Protein AF-A0A7V3DHG7-F1 (afdb_monomer_lite)

Sequence (118 aa):
MKSAIMGFPREWDGRKAILELKAADYNWRQMEWFGFYFEYLCVTRLHGLLQIPGDRFSFVRPNGRKTFVTFDMKGTINWDIKSKAIKTDDHRSILNDQEATDRSVREYGAHGLVIALS

Foldseek 3Di:
DVVLCVPDDLDDDLVVLLVVCVVVVFPSPDPVSVFSSVLVSCCVRCVVPWPAWADKDWDQDPVRDIDIDIAGTGDLAGEHEEEDEDDPPDPDDDDDDPVVQVVRCVVRVHYYYHYHYD

Radius of gyration: 15.75 Å; chains: 1; bounding box: 36×37×40 Å

Structure (mmCIF, N/CA/C/O backbone):
data_AF-A0A7V3DHG7-F1
#
_entry.id   AF-A0A7V3DHG7-F1
#
loop_
_atom_site.group_PDB
_atom_site.id
_atom_site.type_symbol
_atom_site.label_atom_id
_atom_site.label_alt_id
_atom_site.label_comp_id
_atom_site.label_asym_id
_atom_site.label_entity_id
_atom_site.label_seq_id
_atom_site.pdbx_PDB_ins_code
_atom_site.Cartn_x
_atom_site.Cartn_y
_atom_site.Cartn_z
_atom_site.occupancy
_atom_site.B_iso_or_equiv
_atom_site.auth_seq_id
_atom_site.auth_comp_id
_atom_site.auth_asym_id
_atom_site.auth_atom_id
_atom_site.pdbx_PDB_model_num
ATOM 1 N N . MET A 1 1 ? -5.638 -12.047 -2.787 1.00 71.38 1 MET A N 1
ATOM 2 C CA . MET A 1 1 ? -4.505 -11.136 -2.499 1.00 71.38 1 MET A CA 1
ATOM 3 C C . MET A 1 1 ? -3.140 -11.809 -2.654 1.00 71.38 1 MET A C 1
ATOM 5 O O . MET A 1 1 ? -2.392 -11.383 -3.519 1.00 71.38 1 MET A O 1
ATOM 9 N N . LYS A 1 2 ? -2.822 -12.890 -1.916 1.00 71.81 2 LYS A N 1
ATOM 10 C CA . LYS A 1 2 ? -1.514 -13.581 -2.010 1.00 71.81 2 LYS A CA 1
ATOM 11 C C . LYS A 1 2 ? -1.099 -13.951 -3.446 1.00 71.81 2 LYS A C 1
ATOM 13 O O . LYS A 1 2 ? 0.012 -13.635 -3.848 1.00 71.81 2 LYS A O 1
ATOM 18 N N . SER A 1 3 ? -1.993 -14.552 -4.234 1.00 76.12 3 SER A N 1
ATOM 19 C CA . SER A 1 3 ? -1.728 -14.909 -5.640 1.00 76.12 3 SER A CA 1
ATOM 20 C C . SER A 1 3 ? -1.428 -13.708 -6.539 1.00 76.12 3 SER A C 1
ATOM 22 O O . SER A 1 3 ? -0.517 -13.780 -7.355 1.00 76.12 3 SER A O 1
ATOM 24 N N . ALA A 1 4 ? -2.138 -12.593 -6.353 1.00 77.44 4 ALA A N 1
ATOM 25 C CA . ALA A 1 4 ? -1.940 -11.372 -7.132 1.00 77.44 4 ALA A CA 1
ATOM 26 C C . ALA A 1 4 ? -0.582 -10.707 -6.847 1.00 77.44 4 ALA A C 1
ATOM 28 O O . ALA A 1 4 ? 0.054 -10.181 -7.757 1.00 77.44 4 ALA A O 1
ATOM 29 N N . ILE A 1 5 ? -0.108 -10.789 -5.598 1.00 79.06 5 ILE A N 1
ATOM 30 C CA . ILE A 1 5 ? 1.187 -10.230 -5.185 1.00 79.06 5 ILE A CA 1
ATOM 31 C C . ILE A 1 5 ? 2.354 -11.116 -5.647 1.00 79.06 5 ILE A C 1
ATOM 33 O O . ILE A 1 5 ? 3.412 -10.597 -5.983 1.00 79.06 5 ILE A O 1
ATOM 37 N N . MET A 1 6 ? 2.179 -12.441 -5.747 1.00 81.31 6 MET A N 1
ATOM 38 C CA . MET A 1 6 ? 3.249 -13.347 -6.205 1.00 81.31 6 MET A CA 1
ATOM 39 C C . MET A 1 6 ? 3.769 -13.031 -7.615 1.00 81.31 6 MET A C 1
ATOM 41 O O . MET A 1 6 ? 4.906 -13.375 -7.924 1.00 81.31 6 MET A O 1
ATOM 45 N N . GLY A 1 7 ? 2.963 -12.377 -8.456 1.00 82.31 7 GLY A N 1
ATOM 46 C CA . GLY A 1 7 ? 3.390 -11.951 -9.787 1.00 82.31 7 GLY A CA 1
ATOM 47 C C . GLY A 1 7 ? 4.243 -10.680 -9.802 1.00 82.31 7 GLY A C 1
ATOM 48 O O . GLY A 1 7 ? 4.675 -10.273 -10.881 1.00 82.31 7 GLY A O 1
ATOM 49 N N . PHE A 1 8 ? 4.429 -9.993 -8.668 1.00 85.94 8 PHE A N 1
ATOM 50 C CA . PHE A 1 8 ? 5.176 -8.733 -8.614 1.00 85.94 8 PHE A CA 1
ATOM 51 C C . PHE A 1 8 ? 6.652 -8.972 -8.962 1.00 85.94 8 PHE A C 1
ATOM 53 O O . PHE A 1 8 ? 7.215 -9.995 -8.559 1.00 85.94 8 PHE A O 1
ATOM 60 N N . PRO A 1 9 ? 7.291 -8.050 -9.707 1.00 86.06 9 PRO A N 1
ATOM 61 C CA . PRO A 1 9 ? 8.726 -8.129 -9.932 1.00 86.06 9 PRO A CA 1
ATOM 62 C C . PRO A 1 9 ? 9.444 -8.078 -8.578 1.00 86.06 9 PRO A C 1
ATOM 64 O O . PRO A 1 9 ? 9.126 -7.237 -7.739 1.00 86.06 9 PRO A O 1
ATOM 67 N N . ARG A 1 10 ? 10.383 -9.004 -8.358 1.00 86.31 10 ARG A N 1
ATOM 68 C CA . ARG A 1 10 ? 11.188 -9.075 -7.123 1.00 86.31 10 ARG A CA 1
ATOM 69 C C . ARG A 1 10 ? 12.408 -8.159 -7.155 1.00 86.31 10 ARG A C 1
ATOM 71 O O . ARG A 1 10 ? 12.931 -7.811 -6.109 1.00 86.31 10 ARG A O 1
ATOM 78 N N . GLU A 1 11 ? 12.832 -7.784 -8.354 1.00 88.31 11 GLU A N 1
ATOM 79 C CA . GLU A 1 11 ? 13.932 -6.863 -8.606 1.00 88.31 11 GLU A CA 1
ATOM 80 C C . GLU A 1 11 ? 13.394 -5.693 -9.421 1.00 88.31 11 GLU A C 1
ATOM 82 O O . GLU A 1 11 ? 12.705 -5.896 -10.427 1.00 88.31 11 GLU A O 1
ATOM 87 N N . TRP A 1 12 ? 13.678 -4.471 -8.976 1.00 91.06 12 TRP A N 1
ATOM 88 C CA . TRP A 1 12 ? 13.238 -3.251 -9.646 1.00 91.06 12 TRP A CA 1
ATOM 89 C C . TRP A 1 12 ? 14.443 -2.527 -10.223 1.00 91.06 12 TRP A C 1
ATOM 91 O O . TRP A 1 12 ? 15.258 -1.959 -9.499 1.00 91.06 12 TRP A O 1
ATOM 101 N N . ASP A 1 13 ? 14.541 -2.526 -11.548 1.00 93.44 13 ASP A N 1
ATOM 102 C CA . ASP A 1 13 ? 15.476 -1.653 -12.246 1.00 93.44 13 ASP A CA 1
ATOM 103 C C . ASP A 1 13 ? 14.960 -0.211 -12.162 1.00 93.44 13 ASP A C 1
ATOM 105 O O . ASP A 1 13 ? 13.874 0.098 -12.659 1.00 93.44 13 ASP A O 1
ATOM 109 N N . GLY A 1 14 ? 15.737 0.674 -11.535 1.00 92.06 14 GLY A N 1
ATOM 110 C CA . GLY A 1 14 ? 15.302 2.049 -11.283 1.00 92.06 14 GLY A CA 1
ATOM 111 C C . GLY A 1 14 ? 14.996 2.839 -12.555 1.00 92.06 14 GLY A C 1
ATOM 112 O O . GLY A 1 14 ? 14.042 3.614 -12.583 1.00 92.06 14 GLY A O 1
ATOM 113 N N . ARG A 1 15 ? 15.736 2.612 -13.649 1.00 94.88 15 ARG A N 1
ATOM 114 C CA . ARG A 1 15 ? 15.472 3.296 -14.921 1.00 94.88 15 ARG A CA 1
ATOM 115 C C . ARG A 1 15 ? 14.148 2.827 -15.516 1.00 94.88 15 ARG A C 1
ATOM 117 O O . ARG A 1 15 ? 13.361 3.667 -15.946 1.00 94.88 15 ARG A O 1
ATOM 124 N N . LYS A 1 16 ? 13.900 1.515 -15.553 1.00 95.75 16 LYS A N 1
ATOM 125 C CA . LYS A 1 16 ? 12.634 0.956 -16.054 1.00 95.75 16 LYS A CA 1
ATOM 126 C C . LYS A 1 16 ? 11.456 1.417 -15.202 1.00 95.75 16 LYS A C 1
ATOM 128 O O . LYS A 1 16 ? 10.495 1.931 -15.761 1.00 95.75 16 LYS A O 1
ATOM 133 N N . ALA A 1 17 ? 11.581 1.342 -13.877 1.00 95.19 17 ALA A N 1
ATOM 134 C CA . ALA A 1 17 ? 10.553 1.791 -12.943 1.00 95.19 17 ALA A CA 1
ATOM 135 C C . ALA A 1 17 ? 10.190 3.269 -13.157 1.00 95.19 17 ALA A C 1
ATOM 137 O O . ALA A 1 17 ? 9.019 3.600 -13.319 1.00 95.19 17 ALA A O 1
ATOM 138 N N . ILE A 1 18 ? 11.183 4.161 -13.250 1.00 96.06 18 ILE A N 1
ATOM 139 C CA . ILE A 1 18 ? 10.943 5.592 -13.498 1.00 96.06 18 ILE A CA 1
ATOM 140 C C . ILE A 1 18 ? 10.299 5.825 -14.870 1.00 96.06 18 ILE A C 1
ATOM 142 O O . ILE A 1 18 ? 9.429 6.686 -14.996 1.00 96.06 18 ILE A O 1
ATOM 146 N N . LEU A 1 19 ? 10.697 5.081 -15.907 1.00 96.88 19 LEU A N 1
ATOM 147 C CA . LEU A 1 19 ? 10.088 5.198 -17.236 1.00 96.88 19 LEU A CA 1
ATOM 148 C C . LEU A 1 19 ? 8.627 4.728 -17.246 1.00 96.88 19 LEU A C 1
ATOM 150 O O . LEU A 1 19 ? 7.798 5.392 -17.865 1.00 96.88 19 LEU A O 1
ATOM 154 N N . GLU A 1 20 ? 8.306 3.642 -16.543 1.00 96.19 20 GLU A N 1
ATOM 155 C CA . GLU A 1 20 ? 6.931 3.163 -16.359 1.00 96.19 20 GLU A CA 1
ATOM 156 C C . GLU A 1 20 ? 6.085 4.185 -15.591 1.00 96.19 20 GLU A C 1
ATOM 158 O O . GLU A 1 20 ? 5.021 4.578 -16.065 1.00 96.19 20 GLU A O 1
ATOM 163 N N . LEU A 1 21 ? 6.595 4.691 -14.463 1.00 96.81 21 LEU A N 1
ATOM 164 C CA . LEU A 1 21 ? 5.941 5.747 -13.688 1.00 96.81 21 LEU A CA 1
ATOM 165 C C . LEU A 1 21 ? 5.716 7.010 -14.520 1.00 96.81 21 LEU A C 1
ATOM 167 O O . LEU A 1 21 ? 4.663 7.634 -14.436 1.00 96.81 21 LEU A O 1
ATOM 171 N N . LYS A 1 22 ? 6.693 7.393 -15.346 1.00 97.19 22 LYS A N 1
ATOM 172 C CA . LYS A 1 22 ? 6.581 8.555 -16.229 1.00 97.19 22 LYS A CA 1
ATOM 173 C C . LYS A 1 22 ? 5.530 8.345 -17.313 1.00 97.19 22 LYS A C 1
ATOM 175 O O . LYS A 1 22 ? 4.787 9.275 -17.605 1.00 97.19 22 LYS A O 1
ATOM 180 N N . ALA A 1 23 ? 5.464 7.152 -17.902 1.00 97.31 23 ALA A N 1
ATOM 181 C CA . ALA A 1 23 ? 4.443 6.814 -18.889 1.00 97.31 23 ALA A CA 1
ATOM 182 C C . ALA A 1 23 ? 3.029 6.828 -18.281 1.00 97.31 23 ALA A C 1
ATOM 184 O O . ALA A 1 23 ? 2.080 7.192 -18.969 1.00 97.31 23 ALA A O 1
ATOM 185 N N . ALA A 1 24 ? 2.907 6.485 -16.996 1.00 95.94 24 ALA A N 1
ATOM 186 C CA . ALA A 1 24 ? 1.663 6.539 -16.231 1.00 95.94 24 ALA A CA 1
ATOM 187 C C . ALA A 1 24 ? 1.376 7.907 -15.573 1.00 95.94 24 ALA A C 1
ATOM 189 O O . ALA A 1 24 ? 0.384 8.032 -14.861 1.00 95.94 24 ALA A O 1
ATOM 190 N N . ASP A 1 25 ? 2.242 8.908 -15.773 1.00 95.81 25 ASP A N 1
ATOM 191 C CA . ASP A 1 25 ? 2.225 10.212 -15.089 1.00 95.81 25 ASP A CA 1
ATOM 192 C C . ASP A 1 25 ? 2.069 10.120 -13.555 1.00 95.81 25 ASP A C 1
ATOM 194 O O . ASP A 1 25 ? 1.318 10.857 -12.919 1.00 95.81 25 ASP A O 1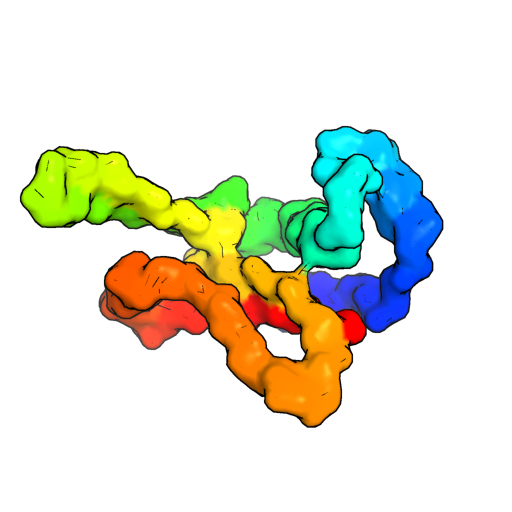
ATOM 198 N N . TYR A 1 26 ? 2.801 9.187 -12.939 1.00 94.81 26 TYR A N 1
ATOM 199 C CA . TYR A 1 26 ? 2.641 8.819 -11.534 1.00 94.81 26 TYR A CA 1
ATOM 200 C C . TYR A 1 26 ? 3.904 9.116 -10.717 1.00 94.81 26 TYR A C 1
ATOM 202 O O . TYR A 1 26 ? 4.837 8.321 -10.704 1.00 94.81 26 TYR A O 1
ATOM 210 N N . ASN A 1 27 ? 3.968 10.271 -10.043 1.00 92.81 27 ASN A N 1
ATOM 211 C CA . ASN A 1 27 ? 5.020 10.647 -9.073 1.00 92.81 27 ASN A CA 1
ATOM 212 C C . ASN A 1 27 ? 6.488 10.372 -9.496 1.00 92.81 27 ASN A C 1
ATOM 214 O O . ASN A 1 27 ? 7.388 10.288 -8.663 1.00 92.81 27 ASN A O 1
ATOM 218 N N . TRP A 1 28 ? 6.771 10.308 -10.799 1.00 92.81 28 TRP A N 1
ATOM 219 C CA . TRP A 1 28 ? 8.038 9.812 -11.358 1.00 92.81 28 TRP A CA 1
ATOM 220 C C . TRP A 1 28 ? 9.262 10.698 -11.090 1.00 92.81 28 TRP A C 1
ATOM 222 O O . TRP A 1 28 ? 10.390 10.305 -11.378 1.00 92.81 28 TRP A O 1
ATOM 232 N N . ARG A 1 29 ? 9.048 11.915 -10.578 1.00 91.94 29 ARG A N 1
ATOM 233 C CA . ARG A 1 29 ? 10.103 12.896 -10.274 1.00 91.94 29 ARG A CA 1
ATOM 234 C C . ARG A 1 29 ? 10.588 12.846 -8.823 1.00 91.94 29 ARG A C 1
ATOM 236 O O . ARG A 1 29 ? 11.521 13.570 -8.493 1.00 91.94 29 ARG A O 1
ATOM 243 N N . GLN A 1 30 ? 9.934 12.069 -7.961 1.00 91.62 30 GLN A N 1
ATOM 244 C CA . GLN A 1 30 ? 10.247 12.021 -6.532 1.00 91.62 30 GLN A CA 1
ATOM 245 C C . GLN A 1 30 ? 11.487 11.154 -6.265 1.00 91.62 30 GLN A C 1
ATOM 247 O O . GLN A 1 30 ? 11.731 10.179 -6.978 1.00 91.62 30 GLN A O 1
ATOM 252 N N . MET A 1 31 ? 12.270 11.495 -5.235 1.00 88.19 31 MET A N 1
ATOM 253 C CA . MET A 1 31 ? 13.465 10.718 -4.867 1.00 88.19 31 MET A CA 1
ATOM 254 C C . MET A 1 31 ? 13.094 9.328 -4.345 1.00 88.19 31 MET A C 1
ATOM 256 O O . MET A 1 31 ? 13.796 8.354 -4.605 1.00 88.19 31 MET A O 1
ATOM 260 N N . GLU A 1 32 ? 11.954 9.219 -3.669 1.00 88.19 32 GLU A N 1
ATOM 261 C CA . GLU A 1 32 ? 11.356 7.986 -3.160 1.00 88.19 32 GLU A CA 1
ATOM 262 C C . GLU A 1 32 ? 10.658 7.177 -4.271 1.00 88.19 32 GLU A C 1
ATOM 264 O O . GLU A 1 32 ? 9.621 6.549 -4.048 1.00 88.19 32 GLU A O 1
ATOM 269 N N . TRP A 1 33 ? 11.219 7.179 -5.487 1.00 91.62 33 TRP A N 1
ATOM 270 C CA . TRP A 1 33 ? 10.634 6.552 -6.678 1.00 91.62 33 TRP A CA 1
ATOM 271 C C . TRP A 1 33 ? 10.269 5.081 -6.459 1.00 91.62 33 TRP A C 1
ATOM 273 O O . TRP A 1 33 ? 9.272 4.616 -6.999 1.00 91.62 33 TRP A O 1
ATOM 283 N N . PHE A 1 34 ? 11.037 4.345 -5.651 1.00 91.44 34 PHE A N 1
ATOM 284 C CA . PHE A 1 34 ? 10.783 2.931 -5.369 1.00 91.44 34 PHE A CA 1
ATOM 285 C C . PHE A 1 34 ? 9.487 2.729 -4.571 1.00 91.44 34 PHE A C 1
ATOM 287 O O . PHE A 1 34 ? 8.769 1.757 -4.797 1.00 91.44 34 PHE A O 1
ATOM 294 N N . GLY A 1 35 ? 9.149 3.667 -3.679 1.00 92.12 35 GLY A N 1
ATOM 295 C CA . GLY A 1 35 ? 7.891 3.647 -2.940 1.00 92.12 35 GLY A CA 1
ATOM 296 C C . GLY A 1 35 ? 6.698 3.932 -3.836 1.00 92.12 35 GLY A C 1
ATOM 297 O O . GLY A 1 35 ? 5.733 3.171 -3.839 1.00 92.12 35 GLY A O 1
ATOM 298 N N . PHE A 1 36 ? 6.811 4.954 -4.684 1.00 93.56 36 PHE A N 1
ATOM 299 C CA . PHE A 1 36 ? 5.775 5.262 -5.670 1.00 93.56 36 PHE A CA 1
ATOM 300 C C . PHE A 1 36 ? 5.626 4.172 -6.733 1.00 93.56 36 PHE A C 1
ATOM 302 O O . PHE A 1 36 ? 4.518 3.912 -7.190 1.00 93.56 36 PHE A O 1
ATOM 309 N N . TYR A 1 37 ? 6.712 3.489 -7.103 1.00 94.75 37 TYR A N 1
ATOM 310 C CA . TYR A 1 37 ? 6.648 2.337 -7.998 1.00 94.75 37 TYR A CA 1
ATOM 311 C C . TYR A 1 37 ? 5.902 1.169 -7.357 1.00 94.75 37 TYR A C 1
ATOM 313 O O . TYR A 1 37 ? 5.054 0.552 -8.000 1.00 94.75 37 TYR A O 1
ATOM 321 N N . PHE A 1 38 ? 6.150 0.901 -6.073 1.00 93.69 38 PHE A N 1
ATOM 322 C CA . PHE A 1 38 ? 5.399 -0.109 -5.338 1.00 93.69 38 PHE A CA 1
ATOM 323 C C . PHE A 1 38 ? 3.903 0.214 -5.264 1.00 93.69 38 PHE A C 1
ATOM 325 O O . PH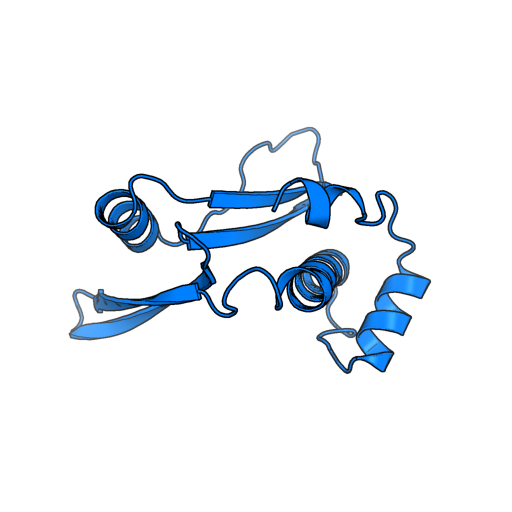E A 1 38 ? 3.070 -0.650 -5.541 1.00 93.69 38 PHE A O 1
ATOM 332 N N . GLU A 1 39 ? 3.566 1.459 -4.929 1.00 93.62 39 GLU A N 1
ATOM 333 C CA . GLU A 1 39 ? 2.188 1.945 -4.911 1.00 93.62 39 GLU A CA 1
ATOM 334 C C . GLU A 1 39 ? 1.526 1.793 -6.282 1.00 93.62 39 GLU A C 1
ATOM 336 O O . GLU A 1 39 ? 0.457 1.192 -6.386 1.00 93.62 39 GLU A O 1
ATOM 341 N N . TYR A 1 40 ? 2.203 2.222 -7.347 1.00 94.56 40 TYR A N 1
ATOM 342 C CA . TYR A 1 40 ? 1.730 2.071 -8.719 1.00 94.56 40 TYR A CA 1
ATOM 343 C C . TYR A 1 40 ? 1.458 0.605 -9.095 1.00 94.56 40 TYR A C 1
ATOM 345 O O . TYR A 1 40 ? 0.418 0.300 -9.687 1.00 94.56 40 TYR A O 1
ATOM 353 N N . LEU A 1 41 ? 2.343 -0.327 -8.721 1.00 93.25 41 LEU A N 1
ATOM 354 C CA . LEU A 1 41 ? 2.135 -1.762 -8.945 1.00 93.25 41 LEU A CA 1
ATOM 355 C C . LEU A 1 41 ? 0.918 -2.288 -8.175 1.00 93.25 41 LEU A C 1
ATOM 357 O O . LEU A 1 41 ? 0.130 -3.056 -8.735 1.00 93.25 41 LEU A O 1
ATOM 361 N N . CYS A 1 42 ? 0.749 -1.872 -6.916 1.00 92.69 42 CYS A N 1
ATOM 362 C CA . CYS A 1 42 ? -0.411 -2.217 -6.097 1.00 92.69 42 CYS A CA 1
ATOM 363 C C . CYS A 1 42 ? -1.704 -1.709 -6.732 1.00 92.69 42 CYS A C 1
ATOM 365 O O . CYS A 1 42 ? -2.598 -2.513 -6.985 1.00 92.69 42 CYS A O 1
ATOM 367 N N . VAL A 1 43 ? -1.784 -0.424 -7.077 1.00 91.38 43 VAL A N 1
ATOM 368 C CA . VAL A 1 43 ? -2.969 0.158 -7.720 1.00 91.38 43 VAL A CA 1
ATOM 369 C C . VAL A 1 43 ? -3.272 -0.567 -9.031 1.00 91.38 43 VAL A C 1
ATOM 371 O O . VAL A 1 43 ? -4.368 -1.089 -9.218 1.00 91.38 43 VAL A O 1
ATOM 374 N N . THR A 1 44 ? -2.282 -0.711 -9.911 1.00 91.38 44 THR A N 1
ATOM 375 C CA . THR A 1 44 ? -2.492 -1.292 -11.245 1.00 91.38 44 THR A CA 1
ATOM 376 C C . THR A 1 44 ? -2.928 -2.755 -11.182 1.00 91.38 44 THR A C 1
ATOM 378 O O . THR A 1 44 ? -3.807 -3.171 -11.935 1.00 91.38 44 THR A O 1
ATOM 381 N N . ARG A 1 45 ? -2.358 -3.558 -10.276 1.00 90.69 45 ARG A N 1
ATOM 382 C CA . ARG A 1 45 ? -2.612 -5.009 -10.227 1.00 90.69 45 ARG A CA 1
ATOM 383 C C . ARG A 1 45 ? -3.723 -5.416 -9.269 1.00 90.69 45 ARG A C 1
ATOM 385 O O . ARG A 1 45 ? -4.264 -6.510 -9.416 1.00 90.69 45 ARG A O 1
ATOM 392 N N . LEU A 1 46 ? -4.046 -4.579 -8.284 1.00 90.44 46 LEU A N 1
ATOM 393 C CA . LEU A 1 46 ? -5.025 -4.899 -7.245 1.00 90.44 46 LEU A CA 1
ATOM 394 C C . LEU A 1 46 ? -6.352 -4.147 -7.402 1.00 90.44 46 LEU A C 1
ATOM 396 O O . LEU A 1 46 ? -7.303 -4.562 -6.747 1.00 90.44 46 LEU A O 1
ATOM 400 N N . HIS A 1 47 ? -6.475 -3.143 -8.286 1.00 86.62 47 HIS A N 1
ATOM 401 C CA . HIS A 1 47 ? -7.730 -2.383 -8.461 1.00 86.62 47 HIS A CA 1
ATOM 402 C C . HIS A 1 47 ? -8.968 -3.245 -8.778 1.00 86.62 47 HIS A C 1
ATOM 404 O O . HIS A 1 47 ? -10.082 -2.867 -8.439 1.00 86.62 47 HIS A O 1
ATOM 410 N N . GLY A 1 48 ? -8.798 -4.400 -9.432 1.00 87.06 48 GLY A N 1
ATOM 411 C CA . GLY A 1 48 ? -9.897 -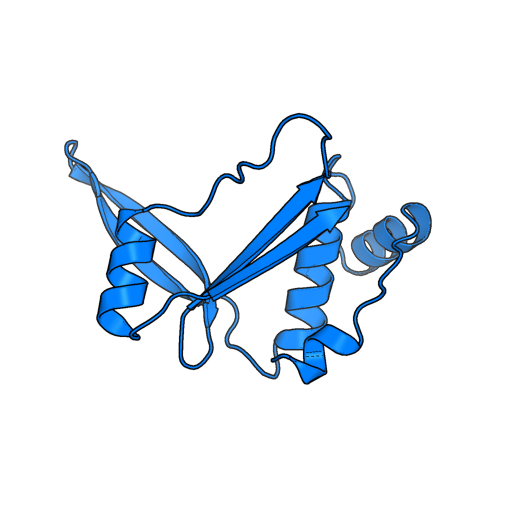5.328 -9.736 1.00 87.06 48 GLY A CA 1
ATOM 412 C C . GLY A 1 48 ? -10.215 -6.325 -8.615 1.00 87.06 48 GLY A C 1
ATOM 413 O O . GLY A 1 48 ? -11.164 -7.095 -8.728 1.00 87.06 48 GLY A O 1
ATOM 414 N N . LEU A 1 49 ? -9.403 -6.356 -7.555 1.00 90.38 49 LEU A N 1
ATOM 415 C CA . LEU A 1 49 ? -9.504 -7.312 -6.445 1.00 90.38 49 LEU A CA 1
ATOM 416 C C . LEU A 1 49 ? -9.808 -6.643 -5.104 1.00 90.38 49 LEU A C 1
ATOM 418 O O . LEU A 1 49 ? -10.352 -7.292 -4.212 1.00 90.38 49 LEU A O 1
ATOM 422 N N . LEU A 1 50 ? -9.396 -5.389 -4.943 1.00 92.69 50 LEU A N 1
ATOM 423 C CA . LEU A 1 50 ? -9.561 -4.582 -3.744 1.00 92.69 50 LEU A CA 1
ATOM 424 C C . LEU A 1 50 ? -10.127 -3.226 -4.148 1.00 92.69 50 LEU A C 1
ATOM 426 O O . LEU A 1 50 ? -9.814 -2.701 -5.213 1.00 92.69 50 LEU A O 1
ATOM 430 N N . GLN A 1 51 ? -10.922 -2.641 -3.265 1.00 95.00 51 GLN A N 1
ATOM 431 C CA . GLN A 1 51 ? -11.331 -1.254 -3.384 1.00 95.00 51 GLN A CA 1
ATOM 432 C C . GLN A 1 51 ? -10.124 -0.348 -3.103 1.00 95.00 51 GLN A C 1
ATOM 434 O O . GLN A 1 51 ? -9.391 -0.566 -2.137 1.00 95.00 51 GLN A O 1
ATOM 439 N N . ILE A 1 52 ? -9.929 0.661 -3.950 1.00 94.06 52 ILE A N 1
ATOM 440 C CA . ILE A 1 52 ? -8.860 1.658 -3.843 1.00 94.06 52 ILE A CA 1
ATOM 441 C C . ILE A 1 52 ? -9.496 3.040 -4.092 1.00 94.06 52 ILE A C 1
ATOM 443 O O . ILE A 1 52 ? -10.069 3.235 -5.166 1.00 94.06 52 ILE A O 1
ATOM 447 N N . PRO A 1 53 ? -9.430 3.999 -3.148 1.00 94.38 53 PRO A N 1
ATOM 448 C CA . PRO A 1 53 ? -8.836 3.876 -1.818 1.00 94.38 53 PRO A CA 1
ATOM 449 C C . PRO A 1 53 ? -9.687 3.021 -0.864 1.00 94.38 53 PRO A C 1
ATOM 451 O O . PRO A 1 53 ? -10.858 2.729 -1.130 1.00 94.38 53 PRO A O 1
ATOM 454 N N . GLY A 1 54 ? -9.097 2.632 0.263 1.00 94.75 54 GLY A N 1
ATOM 455 C CA . GLY A 1 54 ? -9.801 1.954 1.345 1.00 94.75 54 GLY A CA 1
ATOM 456 C C . GLY A 1 54 ? -10.743 2.868 2.134 1.00 94.75 54 GLY A C 1
ATOM 457 O O . GLY A 1 54 ? -11.129 3.952 1.685 1.00 94.75 54 GLY A O 1
ATOM 458 N N . ASP A 1 55 ? -11.136 2.423 3.330 1.00 95.81 55 ASP A N 1
ATOM 459 C CA . ASP A 1 55 ? -12.055 3.195 4.166 1.00 95.81 55 ASP A CA 1
ATOM 460 C C . ASP A 1 55 ? -11.430 4.524 4.607 1.00 95.81 55 ASP A C 1
ATOM 462 O O . ASP A 1 55 ? -10.215 4.653 4.789 1.00 95.81 55 ASP A O 1
ATOM 466 N N . ARG A 1 56 ? -12.292 5.517 4.837 1.00 95.06 56 ARG A N 1
ATOM 467 C CA . ARG A 1 56 ? -11.899 6.829 5.345 1.00 95.06 56 ARG A CA 1
ATOM 468 C C . ARG A 1 56 ? -12.523 7.090 6.706 1.00 95.06 56 ARG A C 1
ATOM 470 O O . ARG A 1 56 ? -13.743 7.138 6.842 1.00 95.06 56 ARG A O 1
ATOM 477 N N . PHE A 1 57 ? -11.686 7.353 7.700 1.00 93.25 57 PHE A N 1
ATOM 478 C CA . PHE A 1 57 ? -12.108 7.711 9.050 1.00 93.25 57 PHE A CA 1
ATOM 479 C C . PHE A 1 57 ? -11.868 9.190 9.334 1.00 93.25 57 PHE A C 1
ATOM 481 O O . PHE A 1 57 ? -10.845 9.757 8.954 1.00 93.25 57 PHE A O 1
ATOM 488 N N . SER A 1 58 ? -12.829 9.825 10.005 1.00 93.44 58 SER A N 1
ATOM 489 C CA . SER A 1 58 ? -12.732 11.211 10.466 1.00 93.44 58 SER A CA 1
ATOM 490 C C . SER A 1 58 ? -12.485 11.274 11.967 1.00 93.44 58 SER A C 1
ATOM 492 O O . SER A 1 58 ? -13.166 10.584 12.726 1.00 93.44 58 SER A O 1
ATOM 494 N N . PHE A 1 59 ? -11.609 12.181 12.381 1.00 90.69 59 PHE A N 1
ATOM 495 C CA . PHE A 1 59 ? -11.244 12.434 13.772 1.00 90.69 59 PHE A CA 1
ATOM 496 C C . PHE A 1 59 ? -11.389 13.921 14.079 1.00 90.69 59 PHE A C 1
ATOM 498 O O . PHE A 1 59 ? -11.149 14.761 13.210 1.00 90.69 59 PHE A O 1
ATOM 505 N N . VAL A 1 60 ? -11.769 14.256 15.309 1.00 92.44 60 VAL A N 1
ATOM 506 C CA . VAL A 1 60 ? -11.792 15.639 15.801 1.00 92.44 60 VAL A CA 1
ATOM 507 C C . VAL A 1 60 ? -10.636 15.789 16.781 1.00 92.44 60 VAL A C 1
ATOM 509 O O . VAL A 1 60 ? -10.608 15.128 17.814 1.00 92.44 60 VAL A O 1
ATOM 512 N N . ARG A 1 61 ? -9.653 16.626 16.443 1.00 88.56 61 ARG A N 1
ATOM 513 C CA . ARG A 1 61 ? -8.507 16.910 17.316 1.00 88.56 61 ARG A CA 1
ATOM 514 C C . ARG A 1 61 ? -8.942 17.810 18.491 1.00 88.56 61 ARG A C 1
ATOM 516 O O . ARG A 1 61 ? -9.957 18.497 18.372 1.00 88.56 61 ARG A O 1
ATOM 523 N N . PRO A 1 62 ? -8.172 17.887 19.596 1.00 92.50 62 PRO A N 1
ATOM 524 C CA . PRO A 1 62 ? -8.541 18.686 20.776 1.00 92.50 62 PRO A CA 1
ATOM 525 C C . PRO A 1 62 ? -8.802 20.175 20.499 1.00 92.50 62 PRO A C 1
ATOM 527 O O . PRO A 1 62 ? -9.568 20.815 21.207 1.00 92.50 62 PRO A O 1
ATOM 530 N N . ASN A 1 63 ? -8.205 20.726 19.440 1.00 94.06 63 ASN A N 1
ATOM 531 C CA . ASN A 1 63 ? -8.431 22.100 18.983 1.00 94.06 63 ASN A CA 1
ATOM 532 C C . ASN A 1 63 ? -9.686 22.269 18.096 1.00 94.06 63 ASN A C 1
ATOM 534 O O . ASN A 1 63 ? -9.837 23.296 17.441 1.00 94.06 63 ASN A O 1
ATOM 538 N N . GLY A 1 64 ? -10.546 21.250 18.000 1.00 93.69 64 GLY A N 1
ATOM 539 C CA . GLY A 1 64 ? -11.754 21.245 17.171 1.00 93.69 64 GLY A CA 1
ATOM 540 C C . GLY A 1 64 ? -11.518 20.968 15.680 1.00 93.69 64 GLY A C 1
ATOM 541 O O . GLY A 1 64 ? -12.481 20.828 14.923 1.00 93.69 64 GLY A O 1
ATOM 542 N N . ARG A 1 65 ? -10.263 20.849 15.220 1.00 94.50 65 ARG A N 1
ATOM 543 C CA . ARG A 1 65 ? -9.957 20.579 13.807 1.00 94.50 65 ARG A CA 1
ATOM 544 C C . ARG A 1 65 ? -10.348 19.150 13.429 1.00 94.50 65 ARG A C 1
ATOM 546 O O . ARG A 1 65 ? -9.885 18.190 14.043 1.00 94.50 65 ARG A O 1
ATOM 553 N N . LYS A 1 66 ? -11.121 19.007 12.348 1.00 93.19 66 LYS A N 1
ATOM 554 C CA . LYS A 1 66 ? -11.381 17.705 11.719 1.00 93.19 66 LYS A CA 1
ATOM 555 C C . LYS A 1 66 ? -10.178 17.258 10.888 1.00 93.19 66 LYS A C 1
ATOM 557 O O . LYS A 1 66 ? -9.684 18.004 10.043 1.00 93.19 66 LYS A O 1
ATOM 562 N N . THR A 1 67 ? -9.721 16.037 11.119 1.00 91.00 67 THR A N 1
ATOM 563 C CA . THR A 1 67 ? -8.702 15.350 10.319 1.00 91.00 67 THR A CA 1
ATOM 564 C C . THR A 1 67 ? -9.275 14.060 9.764 1.00 91.00 67 THR A C 1
ATOM 566 O O . THR A 1 67 ? -10.232 13.516 10.311 1.00 91.00 67 THR A O 1
ATOM 569 N N . PHE A 1 68 ? -8.699 13.568 8.675 1.00 91.62 68 PHE A N 1
ATOM 570 C CA . PHE A 1 68 ? -9.138 12.329 8.052 1.00 91.62 68 PHE A CA 1
ATOM 571 C C . PHE A 1 68 ? -7.942 11.425 7.804 1.00 91.62 68 PHE A C 1
ATOM 573 O O . PHE A 1 68 ? -6.869 11.919 7.464 1.00 91.62 68 PHE A O 1
ATOM 580 N N . VAL A 1 69 ? -8.159 10.126 7.955 1.00 92.12 69 VAL A N 1
ATOM 581 C CA . VAL A 1 69 ? -7.220 9.077 7.563 1.00 92.12 69 VAL A CA 1
ATOM 582 C C . VAL A 1 69 ? -7.935 8.224 6.531 1.00 92.12 69 VAL A C 1
ATOM 584 O O . VAL A 1 69 ? -9.065 7.803 6.772 1.00 92.12 69 VAL A O 1
ATOM 587 N N . THR A 1 70 ? -7.300 8.021 5.386 1.00 94.88 70 THR A N 1
ATOM 588 C CA . THR A 1 70 ? -7.784 7.139 4.325 1.00 94.88 70 THR A CA 1
ATOM 589 C C . THR A 1 70 ? -6.779 6.007 4.199 1.00 94.88 70 THR A C 1
ATOM 591 O O . THR A 1 70 ? -5.590 6.287 4.069 1.00 94.88 70 THR A O 1
ATOM 594 N N . PHE A 1 71 ? -7.247 4.764 4.273 1.00 95.19 71 PHE A N 1
ATOM 595 C CA . PHE A 1 71 ? -6.400 3.595 4.038 1.00 95.19 71 PHE A CA 1
ATOM 596 C C . PHE A 1 71 ? -6.133 3.410 2.547 1.00 95.19 71 PHE A C 1
ATOM 598 O O . PHE A 1 71 ? -6.961 3.792 1.715 1.00 95.19 71 PHE A O 1
ATOM 605 N N . ASP A 1 72 ? -5.011 2.786 2.203 1.00 94.56 72 ASP A N 1
ATOM 606 C CA . ASP A 1 72 ? -4.618 2.646 0.799 1.00 94.56 72 ASP A CA 1
ATOM 607 C C . ASP A 1 72 ? -5.583 1.737 0.024 1.00 94.56 72 ASP A C 1
ATOM 609 O O . ASP A 1 72 ? -5.970 2.046 -1.103 1.00 94.56 72 ASP A O 1
ATOM 613 N N . MET A 1 73 ? -6.019 0.623 0.628 1.00 95.19 73 MET A N 1
ATOM 614 C CA . MET A 1 73 ? -6.902 -0.351 -0.023 1.00 95.19 73 MET A CA 1
ATOM 615 C C . MET A 1 73 ? -7.878 -1.018 0.956 1.00 95.19 73 MET A C 1
ATOM 617 O O . MET A 1 73 ? -7.643 -1.086 2.164 1.00 95.19 73 MET A O 1
ATOM 621 N N . LYS A 1 74 ? -8.961 -1.594 0.426 1.00 95.44 74 LYS A N 1
ATOM 622 C CA . LYS A 1 74 ? -9.975 -2.328 1.193 1.00 95.44 74 LYS A CA 1
ATOM 623 C C . LYS A 1 74 ? -10.389 -3.633 0.510 1.00 95.44 74 LYS A C 1
ATOM 625 O O . LYS A 1 74 ? -10.753 -3.660 -0.660 1.00 95.44 74 LYS A O 1
ATOM 630 N N . GLY A 1 75 ? -10.358 -4.723 1.274 1.00 93.25 75 GLY A N 1
ATOM 631 C CA . GLY A 1 75 ? -11.014 -5.993 0.953 1.00 93.25 75 GLY A CA 1
ATOM 632 C C . GLY A 1 75 ? -12.040 -6.323 2.036 1.00 93.25 75 GLY A C 1
ATOM 633 O O . GLY A 1 75 ? -12.860 -5.486 2.392 1.00 93.25 75 GLY A O 1
ATOM 634 N N . THR A 1 76 ? -11.946 -7.505 2.645 1.00 95.00 76 THR A N 1
ATOM 635 C CA . THR A 1 76 ? -12.685 -7.803 3.889 1.00 95.00 76 THR A CA 1
ATOM 636 C C . THR A 1 76 ? -12.170 -6.993 5.086 1.00 95.00 76 THR A C 1
ATOM 638 O O . THR A 1 76 ? -12.924 -6.694 6.004 1.00 95.00 76 THR A O 1
ATOM 641 N N . ILE A 1 77 ? -10.898 -6.588 5.043 1.00 95.75 77 ILE A N 1
ATOM 642 C CA . ILE A 1 77 ? -10.227 -5.704 6.006 1.00 95.75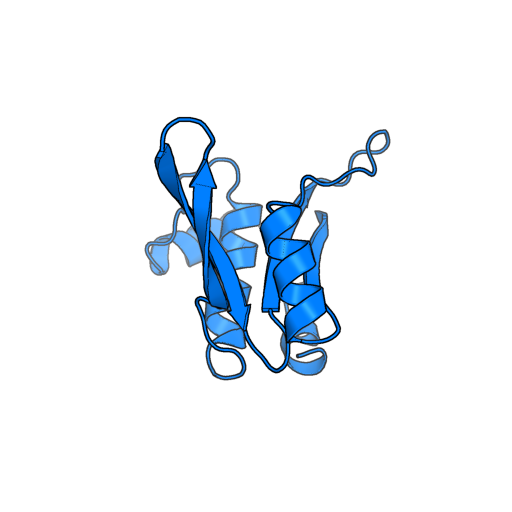 77 ILE A CA 1
ATOM 643 C C . ILE A 1 77 ? -9.567 -4.534 5.260 1.00 95.75 77 ILE A C 1
ATOM 645 O O . ILE A 1 77 ? -9.399 -4.609 4.038 1.00 95.75 77 ILE A O 1
ATOM 649 N N . ASN A 1 78 ? -9.198 -3.460 5.966 1.00 96.25 78 ASN A N 1
ATOM 650 C CA . ASN A 1 78 ? -8.365 -2.400 5.378 1.00 96.25 78 ASN A CA 1
ATOM 651 C C . ASN A 1 78 ? -6.905 -2.836 5.283 1.00 96.25 78 ASN A C 1
ATOM 653 O O . ASN A 1 78 ? -6.427 -3.605 6.122 1.00 96.25 78 ASN A O 1
ATOM 657 N N . TRP A 1 79 ? -6.219 -2.299 4.280 1.00 94.62 79 TRP A N 1
ATOM 658 C CA . TRP A 1 79 ? -4.817 -2.555 3.998 1.00 94.62 79 TRP A CA 1
ATOM 659 C C . TRP A 1 79 ? -4.070 -1.252 3.761 1.00 94.62 79 TRP A C 1
ATOM 661 O O . TRP A 1 79 ? -4.536 -0.416 2.988 1.00 94.62 79 TRP A O 1
ATOM 671 N N . ASP A 1 80 ? -2.885 -1.151 4.350 1.00 93.50 80 ASP A N 1
ATOM 672 C CA . ASP A 1 80 ? -1.911 -0.114 4.024 1.00 93.50 80 ASP A CA 1
ATOM 673 C C . ASP A 1 80 ? -0.694 -0.693 3.306 1.00 93.50 80 ASP A C 1
ATOM 675 O O . ASP A 1 80 ? -0.267 -1.829 3.553 1.00 93.50 80 ASP A O 1
ATOM 679 N N . ILE A 1 81 ? -0.119 0.111 2.420 1.00 91.69 81 ILE A N 1
ATOM 680 C CA . ILE A 1 81 ? 1.125 -0.172 1.719 1.00 91.69 81 ILE A CA 1
ATOM 681 C C . ILE A 1 81 ? 2.240 0.695 2.289 1.00 91.69 81 ILE A C 1
ATOM 683 O O . ILE A 1 81 ? 2.076 1.875 2.596 1.00 91.69 81 ILE A O 1
ATOM 687 N N . LYS A 1 82 ? 3.419 0.101 2.442 1.00 90.44 82 LYS A N 1
ATOM 688 C CA . LYS A 1 82 ? 4.635 0.820 2.814 1.00 90.44 82 LYS A CA 1
ATOM 689 C C . LYS A 1 82 ? 5.801 0.311 1.987 1.00 90.44 82 LYS A C 1
ATOM 691 O O . LYS A 1 82 ? 5.867 -0.859 1.624 1.00 90.44 82 LYS A O 1
ATOM 696 N N . SER A 1 83 ? 6.757 1.190 1.743 1.00 89.06 83 SER A N 1
ATOM 697 C CA . SER A 1 83 ? 8.051 0.848 1.164 1.00 89.06 83 SER A CA 1
ATOM 698 C C . SER A 1 83 ? 9.149 1.268 2.122 1.00 89.06 83 SER A C 1
ATOM 700 O O . SER A 1 83 ? 9.111 2.379 2.657 1.00 89.06 83 SER A O 1
ATOM 702 N N . LYS A 1 84 ? 10.137 0.405 2.333 1.00 85.75 84 LYS A N 1
ATOM 703 C CA . LYS A 1 84 ? 11.245 0.685 3.239 1.00 85.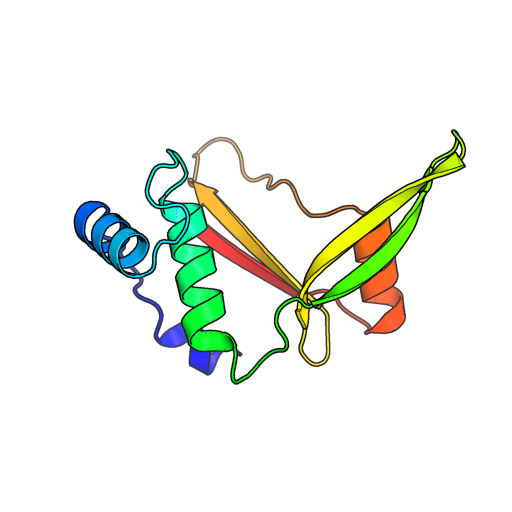75 84 LYS A CA 1
ATOM 704 C C . LYS A 1 84 ? 12.549 0.110 2.698 1.00 85.75 84 LYS A C 1
ATOM 706 O O . LYS A 1 84 ? 12.618 -1.070 2.377 1.00 85.75 84 LYS A O 1
ATOM 711 N N . ALA A 1 85 ? 13.595 0.932 2.718 1.00 81.19 85 ALA A N 1
ATOM 712 C CA . ALA A 1 85 ? 14.956 0.452 2.534 1.00 81.19 85 ALA A CA 1
ATOM 713 C C . ALA A 1 85 ? 15.408 -0.370 3.751 1.00 81.19 85 ALA A C 1
ATOM 715 O O . ALA A 1 85 ? 15.283 0.088 4.895 1.00 81.19 85 ALA A O 1
ATOM 716 N N . ILE A 1 86 ? 15.926 -1.576 3.522 1.00 78.38 86 ILE A N 1
ATOM 717 C CA . ILE A 1 86 ? 16.509 -2.420 4.559 1.00 78.38 86 ILE A CA 1
ATOM 718 C C . ILE A 1 86 ? 17.813 -1.759 5.004 1.00 78.38 86 ILE A C 1
ATOM 720 O O . ILE A 1 86 ? 18.806 -1.733 4.282 1.00 78.38 86 ILE A O 1
ATOM 724 N N . LYS A 1 87 ? 17.809 -1.224 6.223 1.00 73.62 87 LYS A N 1
ATOM 725 C CA . LYS A 1 87 ? 19.019 -0.774 6.909 1.00 73.62 87 LYS A CA 1
ATOM 726 C C . LYS A 1 87 ? 19.405 -1.819 7.946 1.00 73.62 87 LYS A C 1
ATOM 728 O O . LYS A 1 87 ? 18.532 -2.400 8.588 1.00 73.62 87 LYS A O 1
ATOM 733 N N . THR A 1 88 ? 20.702 -2.064 8.099 1.00 61.50 88 THR A N 1
ATOM 734 C CA . THR A 1 88 ? 21.244 -3.066 9.032 1.00 61.50 88 THR A CA 1
ATOM 735 C C . THR A 1 88 ? 20.992 -2.730 10.503 1.00 61.50 88 THR A C 1
ATOM 737 O O . THR A 1 88 ? 21.113 -3.614 11.341 1.00 61.50 88 THR A O 1
ATOM 740 N N . ASP A 1 89 ? 20.649 -1.481 10.821 1.00 70.81 89 ASP A N 1
ATOM 741 C CA . ASP A 1 89 ? 20.560 -0.946 12.183 1.00 70.81 89 ASP A CA 1
ATOM 742 C C . ASP A 1 89 ? 19.149 -0.504 12.618 1.00 70.81 89 ASP A C 1
ATOM 744 O O . ASP A 1 89 ? 18.925 -0.300 13.811 1.00 70.81 89 ASP A O 1
ATOM 748 N N . ASP A 1 90 ? 18.177 -0.384 11.703 1.00 70.19 90 ASP A N 1
ATOM 749 C CA . ASP A 1 90 ? 16.812 0.032 12.050 1.00 70.19 90 ASP A CA 1
ATOM 750 C C . ASP A 1 90 ? 15.742 -0.884 11.455 1.00 70.19 90 ASP A C 1
ATOM 752 O O . ASP A 1 90 ? 15.434 -0.860 10.259 1.00 70.19 90 ASP A O 1
ATOM 756 N N . HIS A 1 91 ? 15.096 -1.653 12.330 1.00 70.81 91 HIS A N 1
ATOM 757 C CA . HIS A 1 91 ? 14.002 -2.564 11.993 1.00 70.81 91 HIS A CA 1
ATOM 758 C C . HIS A 1 91 ? 12.606 -1.945 12.169 1.00 70.81 91 HIS A C 1
ATOM 760 O O . HIS A 1 91 ? 11.613 -2.590 11.844 1.00 70.81 91 HIS A O 1
ATOM 766 N N . ARG A 1 92 ? 12.489 -0.684 12.607 1.00 76.81 92 ARG A N 1
ATOM 767 C CA . ARG A 1 92 ? 11.187 -0.030 12.838 1.00 76.81 92 ARG A CA 1
ATOM 768 C C . ARG A 1 92 ? 10.631 0.586 11.557 1.00 76.81 92 ARG A C 1
ATOM 770 O O . ARG A 1 92 ? 11.381 1.103 10.736 1.00 76.81 92 ARG A O 1
ATOM 777 N N . SER A 1 93 ? 9.317 0.536 11.370 1.00 71.88 93 SER A N 1
ATOM 778 C CA . SER A 1 93 ? 8.629 1.189 10.250 1.00 71.88 93 SER A CA 1
ATOM 779 C C . SER A 1 93 ? 7.558 2.116 10.800 1.00 71.88 93 SER A C 1
ATOM 781 O O . SER A 1 93 ? 6.850 1.740 11.734 1.00 71.88 93 SER A O 1
ATOM 783 N N . ILE A 1 94 ? 7.446 3.321 10.243 1.00 78.00 94 ILE A N 1
ATOM 784 C CA . ILE A 1 94 ? 6.370 4.239 10.612 1.00 78.00 94 ILE A CA 1
ATOM 785 C C . ILE A 1 94 ? 5.083 3.714 9.973 1.00 78.00 94 ILE A C 1
ATOM 787 O O . ILE A 1 94 ? 4.974 3.613 8.749 1.00 78.00 94 ILE A O 1
ATOM 791 N N . LEU A 1 95 ? 4.132 3.340 10.824 1.00 80.44 95 LEU A N 1
ATOM 792 C CA . LEU A 1 95 ? 2.809 2.879 10.416 1.00 80.44 95 LEU A CA 1
ATOM 793 C C . LEU A 1 95 ? 1.820 4.046 10.357 1.00 80.44 95 LEU A C 1
ATOM 795 O O . LEU A 1 95 ? 2.157 5.189 10.672 1.00 80.44 95 LEU A O 1
ATOM 799 N N . ASN A 1 96 ? 0.603 3.743 9.915 1.00 82.06 96 ASN A N 1
ATOM 800 C CA . ASN A 1 96 ? -0.491 4.702 9.916 1.00 82.06 96 ASN A CA 1
ATOM 801 C C . ASN A 1 96 ? -0.929 5.088 11.338 1.00 82.06 96 ASN A C 1
ATOM 803 O O . ASN A 1 96 ? -0.463 4.535 12.335 1.00 82.06 96 ASN A O 1
ATOM 807 N N . ASP A 1 97 ? -1.815 6.086 11.415 1.00 87.81 97 ASP A N 1
ATOM 808 C CA . ASP A 1 97 ? -2.368 6.610 12.666 1.00 87.81 97 ASP A CA 1
ATOM 809 C C . ASP A 1 97 ? -2.922 5.463 13.535 1.00 87.81 97 ASP A C 1
ATOM 811 O O . ASP A 1 97 ? -3.702 4.621 13.071 1.00 87.81 97 ASP A O 1
ATOM 815 N N . GLN A 1 98 ? -2.473 5.409 14.793 1.00 90.81 98 GLN A N 1
ATOM 816 C CA . GLN A 1 98 ? -2.817 4.333 15.722 1.00 90.81 98 GLN A CA 1
ATOM 817 C C . GLN A 1 98 ? -4.328 4.273 15.962 1.00 90.81 98 GLN A C 1
ATOM 819 O O . GLN A 1 98 ? -4.910 3.194 15.926 1.00 90.81 98 GLN A O 1
ATOM 824 N N . GLU A 1 99 ? -4.982 5.422 16.145 1.00 92.31 99 GLU A N 1
ATOM 825 C CA . GLU A 1 99 ? -6.415 5.486 16.433 1.00 92.31 99 GLU A CA 1
ATOM 826 C C . GLU A 1 99 ? -7.235 4.965 15.246 1.00 92.31 99 GLU A C 1
ATOM 828 O O . GLU A 1 99 ? -8.198 4.207 15.418 1.00 92.31 99 GLU A O 1
ATOM 833 N N . ALA A 1 100 ? -6.819 5.318 14.026 1.00 92.94 100 ALA A N 1
ATOM 834 C CA . ALA A 1 100 ? -7.423 4.791 12.809 1.00 92.94 100 ALA A CA 1
ATOM 835 C C . ALA A 1 100 ? -7.216 3.280 12.672 1.00 92.94 100 ALA A C 1
ATOM 837 O O . ALA A 1 100 ? -8.170 2.559 12.370 1.00 92.94 100 ALA A O 1
ATOM 838 N N . THR A 1 101 ? -6.005 2.796 12.939 1.00 93.06 101 THR A N 1
ATOM 839 C CA . THR A 1 101 ? -5.670 1.369 12.867 1.00 93.06 101 THR A CA 1
ATOM 840 C C . THR A 1 101 ? -6.477 0.565 13.888 1.00 93.06 101 THR A C 1
ATOM 842 O O . THR A 1 101 ? -7.126 -0.414 13.521 1.00 93.06 101 THR A O 1
ATOM 845 N N . ASP A 1 102 ? -6.555 1.031 15.135 1.00 94.75 102 ASP A N 1
ATOM 846 C CA . ASP A 1 102 ? -7.332 0.401 16.206 1.00 94.75 102 ASP A CA 1
ATOM 847 C C . ASP A 1 102 ? -8.829 0.379 15.887 1.00 94.75 102 ASP A C 1
ATOM 849 O O . ASP A 1 102 ? -9.541 -0.575 16.206 1.00 94.75 102 ASP A O 1
ATOM 853 N N . ARG A 1 103 ? -9.353 1.433 15.252 1.00 94.94 103 ARG A N 1
ATOM 854 C CA . ARG A 1 103 ? -10.735 1.436 14.758 1.00 94.94 103 ARG A CA 1
ATOM 855 C C . ARG A 1 103 ? -10.935 0.399 13.652 1.00 94.94 103 ARG A C 1
ATOM 857 O O . ARG A 1 103 ? -11.915 -0.334 13.693 1.00 94.94 103 ARG A O 1
ATOM 864 N N . SER A 1 104 ? -9.990 0.298 12.722 1.00 95.75 104 SER A N 1
ATOM 865 C CA . SER A 1 104 ? -10.015 -0.679 11.631 1.00 95.75 104 SER A CA 1
ATOM 866 C C . SER A 1 104 ? -10.033 -2.119 12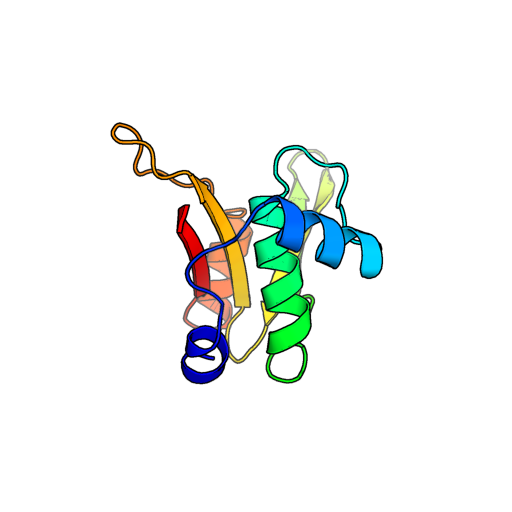.154 1.00 95.75 104 SER A C 1
ATOM 868 O O . SER A 1 104 ? -10.862 -2.923 11.736 1.00 95.75 104 SER A O 1
ATOM 870 N N . VAL A 1 105 ? -9.181 -2.426 13.138 1.00 96.50 105 VAL A N 1
ATOM 871 C CA . VAL A 1 105 ? -9.139 -3.739 13.800 1.00 96.50 105 VAL A CA 1
ATOM 872 C C . VAL A 1 105 ? -10.439 -4.023 14.550 1.00 96.50 105 VAL A C 1
ATOM 874 O O . VAL A 1 105 ? -10.955 -5.132 14.463 1.00 96.50 105 VAL A O 1
ATOM 877 N N . ARG A 1 106 ? -11.006 -3.038 15.257 1.00 96.88 106 ARG A N 1
ATOM 878 C CA . ARG A 1 106 ? -12.295 -3.209 15.950 1.00 96.88 106 ARG A CA 1
ATOM 879 C C . ARG A 1 106 ? -13.448 -3.493 14.991 1.00 96.88 106 ARG A C 1
ATOM 881 O O . ARG A 1 106 ? -14.312 -4.296 15.319 1.00 96.88 106 ARG A O 1
ATOM 888 N N . GLU A 1 107 ? -13.466 -2.837 13.835 1.00 96.25 107 GLU A N 1
ATOM 889 C CA . GLU A 1 107 ? -14.556 -2.950 12.863 1.00 96.25 107 GLU A CA 1
ATOM 890 C C . GLU A 1 107 ? -14.456 -4.226 12.014 1.00 96.25 107 GLU A C 1
ATOM 892 O O . GLU A 1 107 ? -15.472 -4.846 11.712 1.00 96.25 107 GLU A O 1
ATOM 897 N N . TYR A 1 108 ? -13.236 -4.659 11.676 1.00 96.56 108 TYR A N 1
ATOM 898 C CA . TYR A 1 108 ? -13.007 -5.749 10.717 1.00 96.56 108 TYR A CA 1
ATOM 899 C C . TYR A 1 108 ? -12.260 -6.961 11.292 1.00 96.56 108 TYR A C 1
ATOM 901 O O . TYR A 1 108 ? -11.945 -7.900 10.562 1.00 96.56 108 TYR A O 1
ATOM 909 N N . GLY A 1 109 ? -11.943 -6.954 12.587 1.00 96.69 109 GLY A N 1
ATOM 910 C CA . GLY A 1 109 ? -11.211 -8.012 13.294 1.00 96.69 109 GLY A CA 1
ATOM 911 C C . GLY A 1 109 ? -9.697 -8.021 13.056 1.00 96.69 109 GLY A C 1
ATOM 912 O O . GLY A 1 109 ? -8.959 -8.615 13.840 1.00 96.69 109 GLY A O 1
ATOM 913 N N . ALA A 1 110 ? -9.213 -7.361 12.001 1.00 95.38 110 ALA A N 1
ATOM 914 C CA . ALA A 1 110 ? -7.795 -7.222 11.688 1.00 95.38 110 ALA A CA 1
ATOM 915 C C . ALA A 1 110 ? -7.529 -5.997 10.800 1.00 95.38 110 ALA A C 1
ATOM 917 O O . ALA A 1 110 ? -8.437 -5.437 10.184 1.00 95.38 110 ALA A O 1
ATOM 918 N N . HIS A 1 111 ? -6.256 -5.623 10.702 1.00 94.75 111 HIS A N 1
ATOM 919 C CA . HIS A 1 111 ? -5.750 -4.630 9.763 1.00 94.75 111 HIS A CA 1
ATOM 920 C C . HIS A 1 111 ? -4.535 -5.210 9.034 1.00 94.75 111 HIS A C 1
ATOM 922 O O . HIS A 1 111 ? -3.683 -5.857 9.648 1.00 94.75 111 HIS A O 1
ATOM 928 N N . GLY A 1 112 ? -4.489 -5.030 7.719 1.00 93.06 112 GLY A N 1
ATOM 929 C CA . GLY A 1 112 ? -3.464 -5.603 6.864 1.00 93.06 112 GLY A CA 1
ATOM 930 C C . GLY A 1 112 ? -2.364 -4.605 6.521 1.00 93.06 112 GLY A C 1
ATOM 931 O O . GLY A 1 112 ? -2.627 -3.435 6.272 1.00 93.06 112 GLY A O 1
ATOM 932 N N . LEU A 1 113 ? -1.127 -5.084 6.445 1.00 91.75 113 LEU A N 1
ATOM 933 C CA . LEU A 1 113 ? 0.020 -4.276 6.043 1.00 91.75 113 LEU A CA 1
ATOM 934 C C . LEU A 1 113 ? 0.816 -5.018 4.972 1.00 91.75 113 LEU A C 1
ATOM 936 O O . LEU A 1 113 ? 1.191 -6.177 5.164 1.00 91.75 113 LEU A O 1
ATOM 940 N N . VAL A 1 114 ? 1.087 -4.349 3.854 1.00 89.94 114 VAL A N 1
ATOM 941 C CA . VAL A 1 114 ? 1.969 -4.855 2.799 1.00 89.94 114 VAL A CA 1
ATOM 942 C C . VAL A 1 114 ? 3.211 -3.980 2.748 1.00 89.94 114 VAL A C 1
ATOM 944 O O . VAL A 1 114 ? 3.120 -2.774 2.530 1.00 89.94 114 VAL A O 1
ATOM 947 N N . ILE A 1 115 ? 4.381 -4.586 2.945 1.00 89.00 115 ILE A N 1
ATOM 948 C CA . ILE A 1 115 ? 5.653 -3.864 2.955 1.00 89.00 115 ILE A CA 1
ATOM 949 C C . ILE A 1 115 ? 6.523 -4.347 1.800 1.00 89.00 115 ILE A C 1
ATOM 951 O O . ILE A 1 115 ? 6.845 -5.533 1.723 1.00 89.00 115 ILE A O 1
ATOM 955 N N . ALA A 1 116 ? 6.939 -3.422 0.939 1.00 88.56 116 ALA A N 1
ATOM 956 C CA . ALA A 1 116 ? 8.055 -3.632 0.032 1.00 88.56 116 ALA A CA 1
ATOM 957 C C . ALA A 1 116 ? 9.366 -3.289 0.740 1.00 88.56 116 ALA A C 1
ATOM 959 O O . ALA A 1 116 ? 9.539 -2.178 1.248 1.00 88.56 116 ALA A O 1
ATOM 960 N N . LEU A 1 117 ? 10.277 -4.253 0.772 1.00 85.81 117 LEU A N 1
ATOM 961 C CA . LEU A 1 117 ? 11.606 -4.096 1.340 1.00 85.81 117 LEU A CA 1
ATOM 962 C C . LEU A 1 117 ? 12.622 -4.036 0.198 1.00 85.81 117 LEU A C 1
ATOM 964 O O . LEU A 1 117 ? 12.594 -4.907 -0.670 1.00 85.81 117 LEU A O 1
ATOM 968 N N . SER A 1 118 ? 13.474 -3.011 0.198 1.00 74.25 118 SER A N 1
ATOM 969 C CA . SER A 1 118 ? 14.510 -2.778 -0.823 1.00 74.25 118 SER A CA 1
ATOM 970 C C . SER A 1 118 ? 15.904 -2.736 -0.227 1.00 74.25 118 SER A C 1
ATOM 972 O O . SER A 1 118 ? 16.025 -2.091 0.839 1.00 74.25 118 SER A O 1
#

Secondary structure (DSSP, 8-state):
-HHHHHTS-SS--HHHHHHHHHHTTSSTTSTTHHHHHHHHHHHHHHTTTSBSS--EEEEE-TTS-EEEEE-SEESSSEEEEEEE---SS------S-HHHHHHHHHHHS--EEEEEE-

pLDDT: mean 89.89, std 7.36, range [61.5, 97.31]